Protein AF-A0A0K8RL83-F1 (afdb_monomer)

Foldseek 3Di:
DDDDDDDDDADEAEEEDEDEDDPPPQEDEAAADPDPDAAEPQKDWDDDDDPVDPDIGMYGHDWQGWYFYADVPDPSHTHYTYTYDYDDD

Sequence (89 aa):
MLAATVFTVIIATFGPITCAKLSSYRQCQDEEFHGAGYSLGCTYSCLSGNEAHGNTYYGHYTDATVCVDLTDDNPEKFKHIGTLQRTEK

Radius of gyration: 16.67 Å; Cα contacts (8 Å, |Δi|>4): 159; chains: 1; bounding box: 39×34×50 Å

Mean predicted aligned error: 9.76 Å

Structure (mmCIF, N/CA/C/O backbone):
data_AF-A0A0K8RL83-F1
#
_entry.id   AF-A0A0K8RL83-F1
#
loop_
_atom_site.group_PDB
_atom_site.id
_atom_site.type_symbol
_atom_site.label_atom_id
_atom_site.label_alt_id
_atom_site.label_comp_id
_atom_site.label_asym_id
_atom_site.label_entity_id
_atom_site.label_seq_id
_atom_site.pdbx_PDB_ins_code
_atom_site.Cartn_x
_atom_site.Cartn_y
_atom_site.Cartn_z
_atom_site.occupancy
_atom_site.B_iso_or_equiv
_atom_site.auth_seq_id
_atom_site.auth_comp_id
_atom_site.auth_asym_id
_atom_site.auth_atom_id
_atom_site.pdbx_PDB_model_num
ATOM 1 N N . MET A 1 1 ? -1.540 -18.884 37.467 1.00 46.47 1 MET A N 1
ATOM 2 C CA . MET A 1 1 ? -1.063 -18.122 36.295 1.00 46.47 1 MET A CA 1
ATOM 3 C C . MET A 1 1 ? -2.278 -17.399 35.730 1.00 46.47 1 MET A C 1
ATOM 5 O O . MET A 1 1 ? -3.204 -18.088 35.326 1.00 46.47 1 MET A O 1
ATOM 9 N N . LEU A 1 2 ? -2.366 -16.066 35.820 1.00 52.25 2 LEU A N 1
ATOM 10 C CA . LEU A 1 2 ? -3.471 -15.333 35.187 1.00 52.25 2 LEU A CA 1
ATOM 11 C C . LEU A 1 2 ? -3.185 -15.248 33.685 1.00 52.25 2 LEU 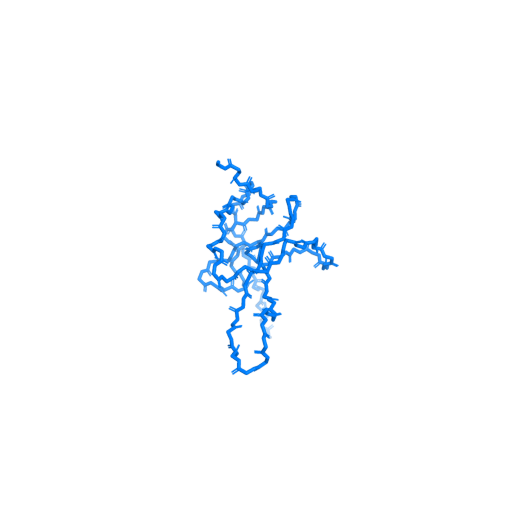A C 1
ATOM 13 O O . LEU A 1 2 ? -2.182 -14.662 33.288 1.00 52.25 2 LEU A O 1
ATOM 17 N N . ALA A 1 3 ? -4.048 -15.845 32.866 1.00 60.19 3 ALA A N 1
ATOM 18 C CA . ALA A 1 3 ? -4.024 -15.642 31.427 1.00 60.19 3 ALA A CA 1
ATOM 19 C C . ALA A 1 3 ? -4.517 -14.216 31.142 1.00 60.19 3 ALA A C 1
ATOM 21 O O . ALA A 1 3 ? -5.698 -13.917 31.305 1.00 60.19 3 ALA A O 1
ATOM 22 N N . ALA A 1 4 ? -3.602 -13.321 30.777 1.00 67.00 4 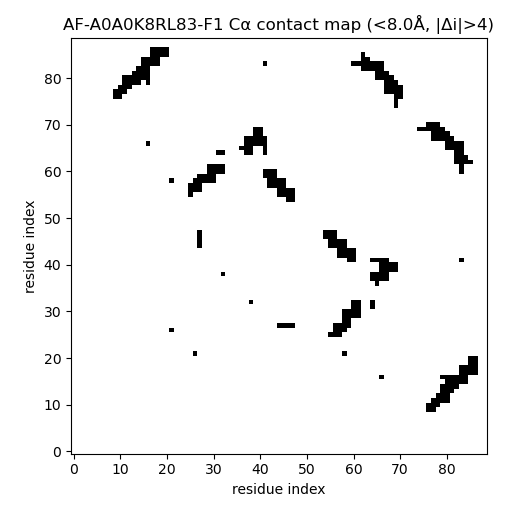ALA A N 1
ATOM 23 C CA . ALA A 1 4 ? -3.956 -11.994 30.301 1.00 67.00 4 ALA A CA 1
ATOM 24 C C . ALA A 1 4 ? -4.462 -12.115 28.858 1.00 67.00 4 ALA A C 1
ATOM 26 O O . ALA A 1 4 ? -3.681 -12.291 27.926 1.00 67.00 4 ALA A O 1
ATOM 27 N N . THR A 1 5 ? -5.777 -12.050 28.667 1.00 66.62 5 THR A N 1
ATOM 28 C CA . THR A 1 5 ? -6.379 -11.858 27.344 1.00 66.62 5 THR A CA 1
ATOM 29 C C . THR A 1 5 ? -6.282 -10.383 26.973 1.00 66.62 5 THR A C 1
ATOM 31 O O . THR A 1 5 ? -7.012 -9.555 27.519 1.00 66.62 5 THR A O 1
ATOM 34 N N . VAL A 1 6 ? -5.364 -10.048 26.066 1.00 68.75 6 VAL A N 1
ATOM 35 C CA . VAL A 1 6 ? -5.262 -8.709 25.475 1.00 68.75 6 VAL A CA 1
ATOM 36 C C . VAL A 1 6 ? -6.270 -8.621 24.329 1.00 68.75 6 VAL A C 1
ATOM 38 O O . VAL A 1 6 ? -6.158 -9.355 23.352 1.00 68.75 6 VAL A O 1
ATOM 41 N N . PHE A 1 7 ? -7.262 -7.737 24.452 1.00 63.81 7 PHE A N 1
ATOM 42 C CA . PHE A 1 7 ? -8.171 -7.387 23.360 1.00 63.81 7 PHE A CA 1
ATOM 43 C C . PHE A 1 7 ? -7.634 -6.143 22.650 1.00 63.81 7 PHE A C 1
ATOM 45 O O . PHE A 1 7 ? -7.689 -5.040 23.193 1.00 63.81 7 PHE A O 1
ATOM 52 N N . THR A 1 8 ? -7.103 -6.311 21.443 1.00 67.50 8 THR A N 1
ATOM 53 C CA . THR A 1 8 ? -6.709 -5.203 20.568 1.00 67.50 8 THR A CA 1
ATOM 54 C C . THR A 1 8 ? -7.920 -4.710 19.777 1.00 67.50 8 THR A C 1
ATOM 56 O O . THR A 1 8 ? -8.562 -5.467 19.052 1.00 67.50 8 THR A O 1
ATOM 59 N N . VAL A 1 9 ? -8.253 -3.426 19.931 1.00 71.38 9 VAL A N 1
ATOM 60 C CA . VAL A 1 9 ? -9.307 -2.749 19.162 1.00 71.38 9 VAL A CA 1
ATOM 61 C C . VAL A 1 9 ? -8.655 -2.029 17.986 1.00 71.38 9 VAL A C 1
ATOM 63 O O . VAL A 1 9 ? -7.796 -1.173 18.189 1.00 71.38 9 VAL A O 1
ATOM 66 N N . ILE A 1 10 ? -9.070 -2.364 16.765 1.00 76.12 10 ILE A N 1
ATOM 67 C C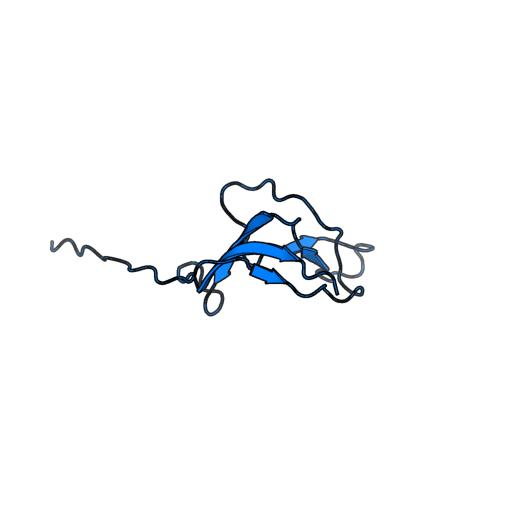A . ILE A 1 10 ? -8.604 -1.712 15.537 1.00 76.12 10 ILE A CA 1
ATOM 68 C C . ILE A 1 10 ? -9.620 -0.633 15.152 1.00 76.12 10 ILE A C 1
ATOM 70 O O . ILE A 1 10 ? -10.784 -0.941 14.900 1.00 76.12 10 ILE A O 1
ATOM 74 N N . ILE A 1 11 ? -9.184 0.627 15.099 1.00 80.31 11 ILE A N 1
ATOM 75 C CA . ILE A 1 11 ? -9.990 1.760 14.625 1.00 80.31 11 ILE A CA 1
ATOM 76 C C . ILE A 1 11 ? -9.393 2.226 13.303 1.00 80.31 11 ILE A C 1
ATOM 78 O O . ILE A 1 11 ? -8.278 2.732 13.301 1.00 80.31 11 ILE A O 1
ATOM 82 N N . ALA A 1 12 ? -10.139 2.084 12.208 1.00 86.25 12 AL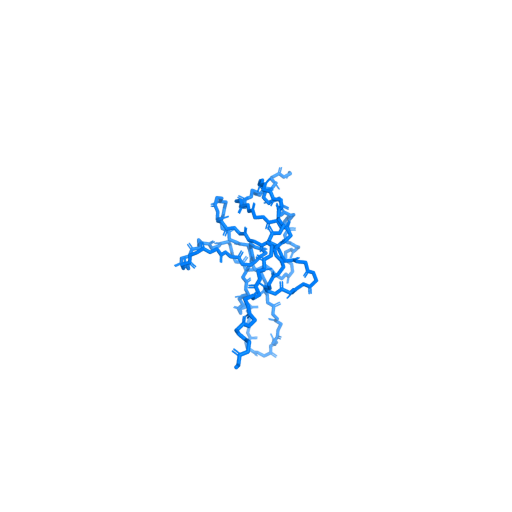A A N 1
ATOM 83 C CA . ALA A 1 12 ? -9.753 2.561 10.885 1.00 86.25 12 ALA A CA 1
ATOM 84 C C . ALA A 1 12 ? -10.948 3.204 10.175 1.00 86.25 12 ALA A C 1
ATOM 86 O O . ALA A 1 12 ? -12.106 2.894 10.461 1.00 86.25 12 ALA A O 1
ATOM 87 N N . THR A 1 13 ? -10.658 4.097 9.234 1.00 88.19 13 THR A N 1
ATOM 88 C CA . THR A 1 13 ? -11.663 4.658 8.321 1.00 88.19 13 THR A CA 1
ATOM 89 C C . THR A 1 13 ? -11.690 3.872 7.008 1.00 88.19 13 THR A C 1
ATOM 91 O O . THR A 1 13 ? -10.676 3.294 6.623 1.00 88.19 13 THR A O 1
ATOM 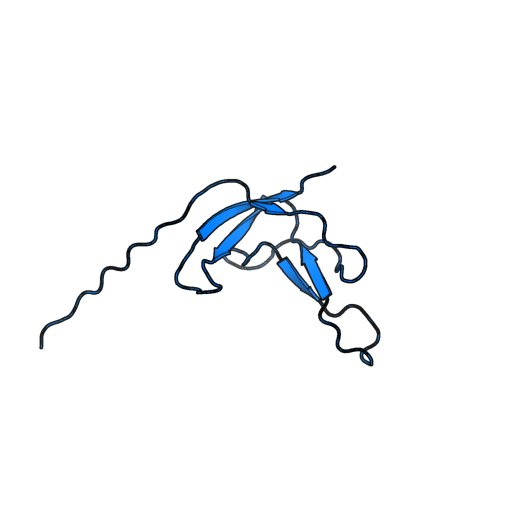94 N N . PHE A 1 14 ? -12.835 3.860 6.319 1.00 87.69 14 PHE A N 1
ATOM 95 C CA . PHE A 1 14 ? -13.023 3.147 5.050 1.00 87.69 14 PHE A CA 1
ATOM 96 C C . PHE A 1 14 ? -13.422 4.110 3.931 1.00 87.69 14 PHE A C 1
ATOM 98 O O . PHE A 1 14 ? -14.173 5.055 4.175 1.00 87.69 14 PHE A O 1
ATOM 105 N N . GLY A 1 15 ? -12.936 3.873 2.715 1.00 85.50 15 GLY A N 1
ATOM 106 C CA . GLY A 1 15 ? -13.238 4.702 1.544 1.00 85.50 15 GLY A CA 1
ATOM 107 C C . GLY A 1 15 ? -12.160 4.586 0.466 1.00 85.50 15 GLY A C 1
ATOM 108 O O . GLY A 1 15 ? -11.187 3.871 0.669 1.00 85.50 15 GLY A O 1
ATOM 109 N N . PRO A 1 16 ? -12.317 5.230 -0.700 1.00 83.50 16 PRO A N 1
ATOM 110 C CA . PRO A 1 16 ? -11.257 5.266 -1.699 1.00 83.50 16 PRO A CA 1
ATOM 111 C C . PRO A 1 16 ? -10.037 6.041 -1.181 1.00 83.50 16 PRO A C 1
ATOM 113 O O . PRO A 1 16 ? -10.174 7.130 -0.621 1.00 83.50 16 PRO A O 1
ATOM 116 N N . ILE A 1 17 ? -8.842 5.502 -1.425 1.00 84.38 17 ILE A N 1
ATOM 117 C CA . ILE A 1 17 ? -7.573 6.191 -1.175 1.00 84.38 17 ILE A CA 1
ATOM 118 C C . ILE A 1 17 ? -7.218 6.979 -2.432 1.00 84.38 17 ILE A C 1
ATOM 120 O O . ILE A 1 17 ? -6.924 6.400 -3.478 1.00 84.38 17 ILE A O 1
ATOM 124 N N . THR A 1 18 ? -7.249 8.309 -2.341 1.00 80.50 18 THR A N 1
ATOM 125 C CA . THR A 1 18 ? -6.842 9.184 -3.445 1.00 80.50 18 THR A CA 1
ATOM 126 C C . THR A 1 18 ? -5.347 9.471 -3.376 1.00 80.50 18 THR A C 1
ATOM 128 O O . THR A 1 18 ? -4.892 10.116 -2.430 1.00 80.50 18 THR A O 1
ATOM 131 N N . CYS A 1 19 ? -4.589 9.067 -4.396 1.00 70.19 19 CYS A N 1
ATOM 132 C CA . CYS A 1 19 ? -3.178 9.435 -4.528 1.00 70.19 19 CYS A CA 1
ATOM 133 C C . CYS A 1 19 ? -2.997 10.551 -5.564 1.00 70.19 19 CYS A C 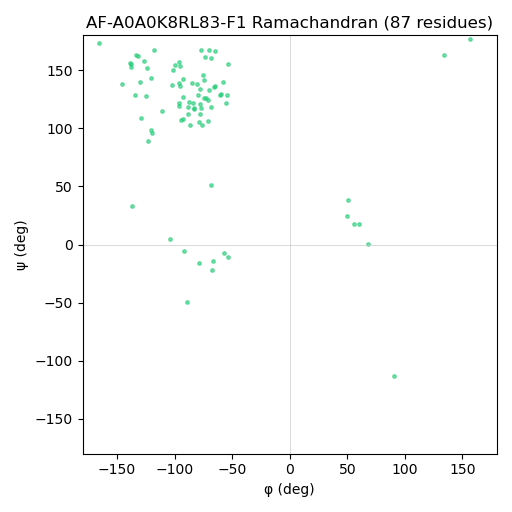1
ATOM 135 O O . CYS A 1 19 ? -3.589 10.521 -6.646 1.00 70.19 19 CYS A O 1
ATOM 137 N N . ALA A 1 20 ? -2.154 11.530 -5.227 1.00 66.19 20 ALA A N 1
ATOM 138 C CA . ALA A 1 20 ? -1.662 12.513 -6.184 1.00 66.19 20 ALA A CA 1
ATOM 139 C C . ALA A 1 20 ? -0.603 11.866 -7.088 1.00 66.19 20 ALA A C 1
ATOM 141 O O . ALA A 1 20 ? 0.174 11.030 -6.630 1.00 66.19 20 ALA A O 1
ATOM 142 N N . LYS A 1 21 ? -0.544 12.274 -8.361 1.00 62.22 21 LYS A N 1
ATOM 143 C CA . LYS A 1 21 ? 0.492 11.818 -9.300 1.00 62.22 21 LYS A CA 1
ATOM 144 C C . LYS A 1 21 ? 1.883 12.101 -8.715 1.00 62.22 21 LYS A C 1
ATOM 146 O O . LYS A 1 21 ? 2.201 13.256 -8.423 1.00 62.22 21 LYS A O 1
ATOM 151 N N . LEU A 1 22 ? 2.700 11.059 -8.555 1.00 62.91 22 LEU A N 1
ATOM 152 C CA . LEU A 1 22 ? 4.101 11.203 -8.162 1.00 62.91 22 LEU A CA 1
ATOM 153 C C . LEU A 1 22 ? 4.836 12.083 -9.189 1.00 62.91 22 LEU A C 1
ATOM 155 O O . LEU A 1 22 ? 4.588 11.985 -10.391 1.00 62.91 22 LEU A O 1
ATOM 159 N N . SER A 1 23 ? 5.728 12.967 -8.742 1.00 55.09 23 SER A N 1
ATOM 160 C CA . SER A 1 23 ? 6.496 13.810 -9.663 1.00 55.09 23 SER A CA 1
ATOM 161 C C . SER A 1 23 ? 7.439 12.948 -10.515 1.00 55.09 23 SER A C 1
ATOM 163 O O . SER A 1 23 ? 8.125 12.060 -10.006 1.00 55.09 23 SER A O 1
ATOM 165 N N . SER A 1 24 ? 7.485 13.221 -11.824 1.00 56.06 24 SER A N 1
ATOM 166 C CA . SER A 1 24 ? 8.124 12.384 -12.862 1.00 56.06 24 SER A CA 1
ATOM 167 C C . SER A 1 24 ? 9.614 12.078 -12.676 1.00 56.06 24 SER A C 1
ATOM 169 O O . SER A 1 24 ? 10.174 11.267 -13.406 1.00 56.06 24 SER A O 1
ATOM 171 N N . TYR A 1 25 ? 10.276 12.697 -11.698 1.00 49.91 25 TYR A N 1
ATOM 172 C CA . TYR A 1 25 ? 11.699 12.511 -11.434 1.00 49.91 25 TYR A CA 1
ATOM 173 C C . TYR A 1 25 ? 12.023 11.210 -10.669 1.00 49.91 25 TYR A C 1
ATOM 175 O O . TYR A 1 25 ? 13.180 10.792 -10.650 1.00 49.91 25 TYR A O 1
ATOM 183 N N . ARG A 1 26 ? 11.032 10.552 -10.043 1.00 55.53 26 ARG A N 1
ATOM 184 C CA . ARG A 1 26 ? 11.226 9.288 -9.296 1.00 55.53 26 ARG A CA 1
ATOM 185 C C . ARG A 1 26 ? 10.140 8.233 -9.550 1.00 55.53 26 ARG A C 1
ATOM 187 O O . ARG A 1 26 ? 9.802 7.487 -8.636 1.00 55.53 26 ARG A O 1
ATOM 194 N N . GLN A 1 27 ? 9.588 8.184 -10.761 1.00 67.06 27 GLN A N 1
ATOM 195 C CA . GLN A 1 27 ? 8.476 7.288 -11.092 1.00 67.06 27 GLN A CA 1
ATOM 196 C C . GLN A 1 27 ? 8.932 5.944 -11.664 1.00 67.06 27 GLN A C 1
ATOM 198 O O . GLN A 1 27 ? 9.656 5.893 -12.657 1.00 67.06 27 GLN A O 1
ATOM 203 N N . CYS A 1 28 ? 8.439 4.870 -11.056 1.00 74.00 28 CYS A N 1
ATOM 204 C CA . CYS A 1 28 ? 8.285 3.569 -11.705 1.00 74.00 28 CYS A CA 1
ATOM 205 C C . CYS A 1 28 ? 7.049 3.597 -12.625 1.00 74.00 28 CYS A C 1
ATOM 207 O O . CYS A 1 28 ? 6.240 4.526 -12.533 1.00 74.00 28 CYS A O 1
ATOM 209 N N . GLN A 1 29 ? 6.881 2.602 -13.505 1.00 77.12 29 GLN A N 1
ATOM 210 C CA . GLN A 1 29 ? 5.605 2.446 -14.221 1.00 77.12 29 GLN A CA 1
ATOM 211 C C . GLN A 1 29 ? 4.480 2.102 -13.236 1.00 77.12 29 GLN A C 1
ATOM 213 O O . GLN A 1 29 ? 4.742 1.794 -12.083 1.00 77.12 29 GLN A O 1
ATOM 218 N N . ASP A 1 30 ? 3.218 2.179 -13.630 1.00 76.94 30 ASP A N 1
ATOM 219 C CA . ASP A 1 30 ? 2.169 1.652 -12.756 1.00 76.94 30 ASP A CA 1
ATOM 220 C C . ASP A 1 30 ? 2.092 0.134 -12.935 1.00 76.94 30 ASP A C 1
ATOM 222 O O . ASP A 1 30 ? 2.185 -0.360 -14.060 1.00 76.94 30 ASP A O 1
ATOM 226 N N . GLU A 1 31 ? 1.933 -0.601 -11.837 1.00 80.62 31 GLU A N 1
ATOM 227 C CA . GLU A 1 31 ? 1.887 -2.068 -11.849 1.00 80.62 31 GLU A CA 1
ATOM 228 C C . GLU A 1 31 ? 0.607 -2.596 -11.200 1.00 80.62 31 GLU A C 1
ATOM 230 O O . GLU A 1 31 ? 0.019 -1.960 -10.324 1.00 80.62 31 GLU A O 1
ATOM 235 N N . GLU A 1 32 ? 0.155 -3.773 -11.628 1.00 82.62 32 GLU A N 1
ATOM 236 C CA . GLU A 1 32 ? -0.942 -4.462 -10.954 1.00 82.62 32 GLU A CA 1
ATOM 237 C C . GLU A 1 32 ? -0.458 -5.069 -9.632 1.00 82.62 32 GLU A C 1
ATOM 239 O O . GLU A 1 32 ? 0.645 -5.610 -9.520 1.00 82.62 32 GLU A O 1
ATOM 244 N N . PHE A 1 33 ? -1.299 -5.004 -8.602 1.00 83.69 33 PHE A N 1
ATOM 245 C CA . PHE A 1 33 ? -0.992 -5.655 -7.337 1.00 83.69 33 PHE A CA 1
ATOM 246 C C . PHE A 1 33 ? -1.256 -7.163 -7.431 1.00 83.69 33 PHE A C 1
ATOM 248 O O . PHE A 1 33 ? -2.403 -7.603 -7.498 1.00 83.69 33 PHE A O 1
ATOM 255 N N . HIS A 1 34 ? -0.191 -7.963 -7.379 1.00 83.88 34 HIS A N 1
ATOM 256 C CA . HIS A 1 34 ? -0.270 -9.431 -7.402 1.00 83.88 34 HIS A CA 1
ATOM 257 C C . HIS A 1 34 ? -0.053 -10.090 -6.027 1.00 83.88 34 HIS A C 1
ATOM 259 O O . HIS A 1 34 ? 0.016 -11.316 -5.925 1.00 83.88 34 HIS A O 1
ATOM 265 N N . GLY A 1 35 ? 0.083 -9.297 -4.961 1.00 80.38 35 GLY A N 1
ATOM 266 C CA . GLY A 1 35 ? 0.261 -9.804 -3.601 1.00 80.38 35 GLY A CA 1
ATOM 267 C C . GLY A 1 35 ? -1.025 -10.385 -3.003 1.00 80.38 35 GLY A C 1
ATOM 268 O O . GLY A 1 35 ? -2.136 -10.083 -3.431 1.00 80.38 35 GLY A O 1
ATOM 269 N N . ALA A 1 36 ? -0.887 -11.204 -1.960 1.00 78.56 36 ALA A N 1
ATOM 270 C CA . ALA A 1 36 ? -2.031 -11.599 -1.143 1.00 78.56 36 ALA A CA 1
ATOM 271 C C . ALA A 1 36 ? -2.403 -10.463 -0.173 1.00 78.56 36 ALA A C 1
ATOM 273 O O . ALA A 1 36 ? -1.537 -9.923 0.514 1.00 78.56 36 ALA A O 1
ATOM 274 N N . GLY A 1 37 ? -3.693 -10.135 -0.071 1.00 85.69 37 GLY A N 1
ATOM 275 C CA . 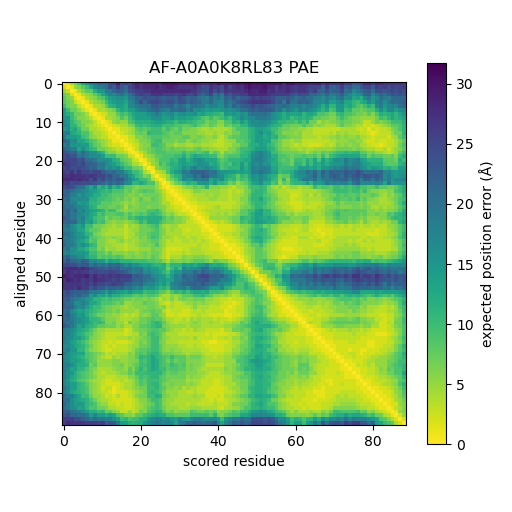GLY A 1 37 ? -4.192 -9.140 0.882 1.00 85.69 37 GLY A CA 1
ATOM 276 C C . GLY A 1 37 ? -4.229 -7.723 0.313 1.00 85.69 37 GLY A C 1
ATOM 277 O O . GLY A 1 37 ? -5.054 -7.442 -0.552 1.00 85.69 37 GLY A O 1
ATOM 278 N N . TYR A 1 38 ? -3.395 -6.828 0.847 1.00 84.31 38 TYR A N 1
ATOM 279 C CA . TYR A 1 38 ? -3.421 -5.391 0.556 1.00 84.31 38 TYR A CA 1
ATOM 280 C C . TYR A 1 38 ? -2.015 -4.800 0.400 1.00 84.31 38 TYR A C 1
ATOM 282 O O . TYR A 1 38 ? -1.046 -5.302 0.973 1.00 84.31 38 TYR A O 1
ATOM 290 N N . SER A 1 39 ? -1.915 -3.685 -0.323 1.00 87.19 39 SER A N 1
ATOM 291 C CA . SER A 1 39 ? -0.700 -2.870 -0.395 1.00 87.19 39 SER A CA 1
ATOM 292 C C . SER A 1 39 ? -0.626 -1.873 0.758 1.00 87.19 39 SER A C 1
ATOM 294 O O . SER A 1 39 ? -1.599 -1.184 1.054 1.00 87.19 39 SER A O 1
ATOM 296 N N . LEU A 1 40 ? 0.552 -1.674 1.344 1.00 86.38 40 LEU A N 1
ATOM 297 C CA . LEU A 1 40 ? 0.786 -0.518 2.214 1.00 86.38 40 LEU A CA 1
ATOM 298 C C . LEU A 1 40 ? 0.920 0.749 1.355 1.00 86.38 40 LEU A C 1
ATOM 300 O O . LEU A 1 40 ? 1.678 0.758 0.388 1.00 86.38 40 LEU A O 1
ATOM 304 N N . GLY A 1 41 ? 0.130 1.785 1.649 1.00 80.88 41 GLY A N 1
ATOM 305 C CA . GLY A 1 41 ? 0.214 3.105 1.009 1.00 80.88 41 GLY A CA 1
ATOM 306 C C . GLY A 1 41 ? 0.006 3.150 -0.511 1.00 80.88 41 GLY A C 1
ATOM 307 O O . GLY A 1 41 ? 0.431 4.112 -1.145 1.00 80.88 41 GLY A O 1
ATOM 308 N N . CYS A 1 42 ? -0.578 2.107 -1.119 1.00 85.44 42 CYS A N 1
ATOM 309 C CA . CYS A 1 42 ? -0.769 1.972 -2.573 1.00 85.44 42 CYS A CA 1
ATOM 310 C C . CYS A 1 42 ? 0.486 2.221 -3.436 1.00 85.44 42 CYS A C 1
ATOM 312 O O . CYS A 1 42 ? 0.369 2.610 -4.603 1.00 85.44 42 CYS A O 1
ATOM 314 N N . THR A 1 43 ? 1.682 2.047 -2.876 1.00 84.50 43 THR A N 1
ATOM 315 C CA . THR A 1 43 ? 2.948 2.322 -3.559 1.00 84.50 43 THR A CA 1
ATOM 316 C C . THR A 1 43 ? 3.862 1.115 -3.500 1.00 84.50 43 THR A C 1
ATOM 318 O O . THR A 1 43 ? 3.743 0.252 -2.629 1.00 84.50 43 THR A O 1
ATOM 321 N N . TYR A 1 44 ? 4.795 1.064 -4.438 1.00 82.94 44 TYR A N 1
ATOM 322 C CA . TYR A 1 44 ? 5.846 0.062 -4.468 1.00 82.94 44 TYR A CA 1
ATOM 323 C C . TYR A 1 44 ? 7.171 0.721 -4.834 1.00 82.94 44 TYR A C 1
ATOM 325 O O . TYR A 1 44 ? 7.189 1.772 -5.478 1.00 82.94 44 TYR A O 1
ATOM 333 N N . SER A 1 45 ? 8.282 0.140 -4.390 1.00 81.75 45 SER A N 1
ATOM 334 C CA . SER A 1 45 ? 9.607 0.603 -4.787 1.00 81.75 45 SER A CA 1
ATOM 335 C C . SER A 1 45 ? 10.094 -0.168 -6.009 1.00 81.75 45 SER A C 1
ATOM 337 O O . SER A 1 45 ? 9.890 -1.375 -6.115 1.00 81.75 45 SER A O 1
ATOM 339 N N . CYS A 1 46 ? 10.779 0.521 -6.917 1.00 76.50 46 CYS A N 1
ATOM 340 C CA . CYS A 1 46 ? 11.488 -0.119 -8.018 1.00 76.50 46 CYS A CA 1
ATOM 341 C C . CYS A 1 46 ? 12.914 0.417 -8.144 1.00 76.50 46 CYS A C 1
ATOM 343 O O . CYS A 1 46 ? 13.270 1.491 -7.644 1.00 76.50 46 CYS A O 1
ATOM 345 N N . LEU A 1 47 ? 13.729 -0.348 -8.862 1.00 72.75 47 LEU A N 1
ATOM 346 C CA . LEU A 1 47 ? 15.043 0.077 -9.313 1.00 72.75 47 LEU A CA 1
ATOM 347 C C . LEU A 1 47 ? 14.876 0.676 -10.712 1.00 72.75 47 LEU A C 1
ATOM 349 O O . LEU A 1 47 ? 14.613 -0.045 -11.669 1.00 72.75 47 LEU A O 1
ATOM 353 N N . SER A 1 48 ? 15.000 1.996 -10.836 1.00 60.34 48 SER A N 1
ATOM 354 C CA . SER A 1 48 ? 14.936 2.683 -12.129 1.00 60.34 48 SER A CA 1
ATOM 355 C C . SER A 1 48 ? 16.238 3.439 -12.379 1.00 60.34 48 SER A C 1
ATOM 357 O O . SER A 1 48 ? 16.420 4.557 -11.915 1.00 60.34 48 SER A O 1
ATOM 359 N N . GLY A 1 49 ? 17.151 2.858 -13.152 1.00 56.91 49 GLY A N 1
ATOM 360 C CA . GLY A 1 49 ? 18.383 3.523 -13.580 1.00 56.91 49 GLY A CA 1
ATOM 361 C C . GLY A 1 49 ? 19.623 2.652 -13.424 1.00 56.91 49 GLY A C 1
ATOM 362 O O . GLY A 1 49 ? 19.606 1.634 -12.742 1.00 56.91 49 GLY A O 1
ATOM 363 N N . ASN A 1 50 ? 20.698 3.061 -14.102 1.00 54.12 50 ASN A N 1
ATOM 364 C CA . ASN A 1 50 ? 21.995 2.389 -14.088 1.00 54.12 50 ASN A CA 1
ATOM 365 C C . ASN A 1 50 ? 22.469 2.233 -12.630 1.00 54.12 50 ASN A C 1
ATOM 367 O O . ASN A 1 50 ? 22.491 3.223 -11.896 1.00 54.12 50 ASN A O 1
ATOM 371 N N . GLU A 1 51 ? 22.851 1.018 -12.230 1.00 53.97 51 GLU A N 1
ATOM 372 C CA . GLU A 1 51 ? 23.123 0.583 -10.841 1.00 53.97 51 GLU A CA 1
ATOM 373 C C . GLU A 1 51 ? 24.135 1.461 -10.067 1.00 53.97 51 GLU A C 1
ATOM 375 O O . GLU A 1 51 ? 24.269 1.357 -8.851 1.00 53.97 51 GLU A O 1
ATOM 380 N N . ALA A 1 52 ? 24.823 2.368 -10.764 1.00 54.34 52 ALA A N 1
ATOM 381 C CA . ALA A 1 52 ? 25.752 3.352 -10.224 1.00 54.34 52 ALA A CA 1
ATOM 382 C C . ALA A 1 52 ? 25.104 4.447 -9.347 1.00 54.34 52 ALA A C 1
ATOM 384 O O . ALA A 1 52 ? 25.802 5.051 -8.534 1.00 54.34 52 ALA A O 1
ATOM 385 N N . HIS A 1 53 ? 23.798 4.714 -9.478 1.00 54.47 53 HIS A N 1
ATOM 386 C CA . HIS A 1 53 ? 23.078 5.665 -8.622 1.00 54.47 53 HIS A CA 1
ATOM 387 C C . HIS A 1 53 ? 21.944 4.950 -7.881 1.00 54.47 53 HIS A C 1
ATOM 389 O O . HIS A 1 53 ? 20.849 4.800 -8.413 1.00 54.47 53 HIS A O 1
ATOM 395 N N . GLY A 1 54 ? 22.205 4.534 -6.637 1.00 57.69 54 GLY A N 1
ATOM 396 C CA . GLY A 1 54 ? 21.257 3.869 -5.730 1.00 57.69 54 GLY A CA 1
ATOM 397 C C . GLY A 1 54 ? 20.113 4.764 -5.237 1.00 57.69 54 GLY A C 1
ATOM 398 O O . GLY A 1 54 ? 19.884 4.884 -4.037 1.00 57.69 54 GLY A O 1
ATOM 399 N N . ASN A 1 55 ? 19.412 5.432 -6.149 1.00 66.19 55 ASN A N 1
ATOM 400 C CA . ASN A 1 55 ? 18.189 6.151 -5.831 1.00 66.19 55 ASN A CA 1
ATOM 401 C C . ASN A 1 55 ? 17.031 5.146 -5.748 1.00 66.19 55 ASN A C 1
ATOM 403 O O . ASN A 1 55 ? 16.821 4.367 -6.673 1.00 66.19 55 ASN A O 1
ATOM 407 N N . THR A 1 56 ? 16.262 5.175 -4.658 1.00 69.50 56 THR A N 1
ATOM 408 C CA . THR A 1 56 ? 14.995 4.437 -4.562 1.00 69.50 56 THR A CA 1
ATOM 409 C C . THR A 1 56 ? 13.915 5.192 -5.332 1.00 69.50 56 THR A C 1
ATOM 411 O O . THR A 1 56 ? 13.629 6.356 -5.026 1.00 69.50 56 THR A O 1
ATOM 414 N N . TYR A 1 57 ? 13.323 4.531 -6.323 1.00 75.94 57 TYR A N 1
ATOM 415 C CA . TYR A 1 57 ? 12.188 5.035 -7.094 1.00 75.94 57 TYR A CA 1
ATOM 416 C C . TYR A 1 57 ? 10.903 4.419 -6.554 1.00 75.94 57 TYR A C 1
ATOM 418 O O . TYR A 1 57 ? 10.941 3.340 -5.960 1.00 75.94 57 TYR A O 1
ATOM 426 N N . TYR A 1 58 ? 9.782 5.108 -6.751 1.00 78.25 58 TYR A N 1
ATOM 427 C CA . TYR A 1 58 ? 8.480 4.642 -6.289 1.00 78.25 58 TYR A CA 1
ATOM 428 C C . TYR A 1 58 ? 7.455 4.703 -7.423 1.00 78.25 58 TYR A C 1
ATOM 430 O O . TYR A 1 58 ? 7.441 5.643 -8.221 1.00 78.25 58 TYR A O 1
ATOM 438 N N . GLY A 1 59 ? 6.605 3.688 -7.498 1.00 79.56 59 GLY A N 1
ATOM 439 C CA . GLY A 1 59 ? 5.436 3.636 -8.368 1.00 79.56 59 GLY A CA 1
ATOM 440 C C . GLY A 1 59 ? 4.157 3.522 -7.557 1.00 79.56 59 GLY A C 1
ATOM 441 O O . GLY A 1 59 ? 4.192 3.249 -6.353 1.00 79.56 59 GLY A O 1
ATOM 442 N N . HIS A 1 60 ? 3.028 3.722 -8.228 1.00 84.19 60 HIS A N 1
ATOM 443 C CA . HIS A 1 60 ? 1.719 3.383 -7.689 1.00 84.19 60 HIS A CA 1
ATOM 444 C C . HIS A 1 60 ? 1.235 2.076 -8.297 1.00 84.19 60 HIS A C 1
ATOM 446 O O . HIS A 1 60 ? 1.548 1.755 -9.443 1.00 84.19 60 HIS A O 1
ATOM 452 N N . TYR A 1 61 ? 0.443 1.334 -7.529 1.00 85.50 61 TYR A N 1
ATOM 453 C CA . TYR A 1 61 ? -0.324 0.252 -8.128 1.00 85.50 61 TYR A CA 1
ATOM 454 C C . TYR A 1 61 ? -1.440 0.810 -9.022 1.00 85.50 61 TYR A C 1
ATOM 456 O O . TYR A 1 61 ? -1.756 2.002 -8.991 1.00 85.50 61 TYR A O 1
ATOM 464 N N . THR A 1 62 ? -2.049 -0.042 -9.836 1.00 83.69 62 THR A N 1
ATOM 465 C CA . THR A 1 62 ? -3.210 0.322 -10.651 1.00 83.69 62 THR A CA 1
ATOM 466 C C . THR A 1 62 ? -4.449 0.593 -9.795 1.00 83.69 62 THR A C 1
ATOM 468 O O . THR A 1 62 ? -4.555 0.156 -8.643 1.00 83.69 62 THR A O 1
ATOM 471 N N . ASP A 1 63 ? -5.417 1.304 -10.378 1.00 80.62 63 ASP A N 1
ATOM 472 C CA . ASP A 1 63 ? -6.712 1.569 -9.747 1.00 80.62 63 ASP A CA 1
ATOM 473 C C . ASP A 1 63 ? -7.401 0.278 -9.279 1.00 80.62 63 ASP A C 1
ATOM 475 O O . ASP A 1 63 ? -7.139 -0.810 -9.793 1.00 80.62 63 ASP A O 1
ATOM 479 N N . ALA A 1 64 ? -8.282 0.409 -8.285 1.00 80.88 64 ALA A N 1
ATOM 480 C CA . ALA A 1 64 ? -8.974 -0.692 -7.605 1.00 80.88 64 ALA A CA 1
ATOM 481 C C . ALA A 1 64 ? -8.088 -1.621 -6.746 1.00 80.88 64 ALA A C 1
ATOM 483 O O . ALA A 1 64 ? -8.619 -2.514 -6.083 1.00 80.88 64 ALA A O 1
ATOM 484 N N . THR A 1 65 ? -6.776 -1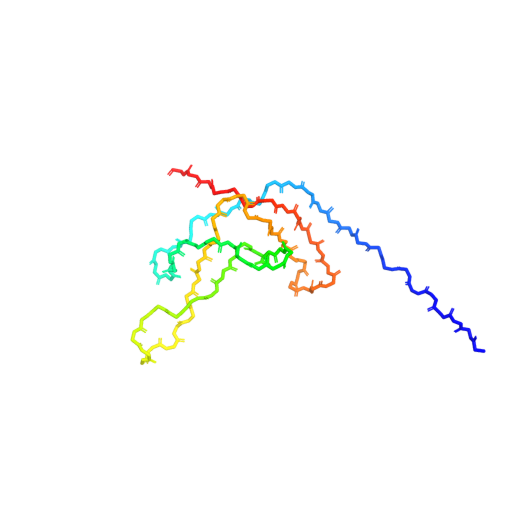.380 -6.660 1.00 84.75 65 THR A N 1
ATOM 485 C CA . THR A 1 65 ? -5.900 -2.074 -5.700 1.00 84.75 65 THR A CA 1
ATOM 486 C C . THR A 1 65 ? -6.350 -1.801 -4.267 1.00 84.75 65 THR A C 1
ATOM 488 O O . THR A 1 65 ? -6.509 -0.643 -3.884 1.00 84.75 65 THR A O 1
ATOM 491 N N . VAL A 1 66 ? -6.530 -2.848 -3.455 1.00 87.38 66 VAL A N 1
ATOM 492 C CA . VAL A 1 66 ? -6.802 -2.691 -2.019 1.00 87.38 66 VAL A CA 1
ATOM 493 C C . VAL A 1 66 ? -5.526 -2.244 -1.318 1.00 87.38 66 VAL A C 1
ATOM 495 O O . VAL A 1 66 ? -4.488 -2.903 -1.411 1.00 87.38 66 VAL A O 1
ATOM 498 N N . CYS A 1 67 ? -5.613 -1.148 -0.578 1.00 88.19 67 CYS A N 1
ATOM 499 C CA . CYS A 1 67 ? -4.505 -0.590 0.162 1.00 88.19 67 CYS A CA 1
ATOM 500 C C . CYS A 1 67 ? -4.878 -0.211 1.587 1.00 88.19 67 CYS A C 1
ATOM 502 O O . CYS A 1 67 ? -6.047 -0.029 1.943 1.00 88.19 67 CYS A O 1
ATOM 504 N N . VAL A 1 68 ? -3.835 -0.041 2.386 1.00 89.69 68 VAL A N 1
ATOM 505 C CA . VAL A 1 68 ? -3.923 0.359 3.779 1.00 89.69 68 VAL A CA 1
ATOM 506 C C . VAL A 1 68 ? -2.908 1.456 4.058 1.00 89.69 68 VAL A C 1
ATOM 508 O O . VAL A 1 68 ? -1.717 1.287 3.797 1.00 89.69 68 VAL A O 1
ATOM 511 N N . ASP A 1 69 ? -3.385 2.547 4.643 1.00 88.50 69 ASP A N 1
ATOM 512 C CA . ASP A 1 69 ? -2.555 3.581 5.247 1.00 88.50 69 ASP A CA 1
ATOM 513 C C . ASP A 1 69 ? -2.417 3.320 6.742 1.00 88.50 69 ASP A C 1
ATOM 515 O O . ASP A 1 69 ? -3.395 3.025 7.440 1.00 88.50 69 ASP A O 1
ATOM 519 N N . LEU A 1 70 ? -1.198 3.472 7.248 1.00 88.69 70 LEU A N 1
ATOM 520 C CA . LEU A 1 70 ? -0.874 3.302 8.658 1.00 88.69 70 LEU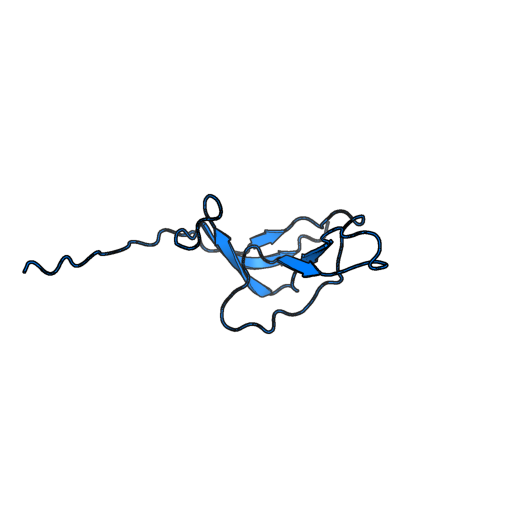 A CA 1
ATOM 521 C C . LEU A 1 70 ? -0.871 4.646 9.394 1.00 88.69 70 LEU A C 1
ATOM 523 O O . LEU A 1 70 ? -0.700 5.715 8.805 1.00 88.69 70 LEU A O 1
ATOM 527 N N . THR A 1 71 ? -1.066 4.589 10.707 1.00 85.44 71 THR A N 1
ATOM 528 C CA . THR A 1 71 ? -0.804 5.721 11.602 1.00 85.44 71 THR A CA 1
ATOM 529 C C . THR A 1 71 ? 0.655 5.664 12.033 1.00 85.44 71 THR A C 1
ATOM 531 O O . THR A 1 71 ? 1.065 4.661 12.614 1.00 85.44 71 THR A O 1
ATOM 534 N N . ASP A 1 72 ? 1.416 6.728 11.771 1.00 87.25 72 ASP A N 1
ATOM 535 C CA . ASP A 1 72 ? 2.830 6.862 12.161 1.00 87.25 72 ASP A CA 1
ATOM 536 C C . ASP A 1 72 ? 3.699 5.656 11.746 1.00 87.25 72 ASP A C 1
ATOM 538 O O . ASP A 1 72 ? 4.528 5.184 12.522 1.00 87.25 72 ASP A O 1
ATOM 542 N N . ASP A 1 73 ? 3.442 5.100 10.554 1.00 82.62 73 ASP A N 1
ATOM 543 C CA . ASP A 1 73 ? 4.108 3.906 10.006 1.00 82.62 73 ASP A CA 1
ATOM 544 C C . ASP A 1 73 ? 4.044 2.654 10.906 1.00 82.62 73 ASP A C 1
ATOM 546 O O . ASP A 1 73 ? 4.792 1.692 10.725 1.00 82.62 73 ASP A O 1
ATOM 550 N N . ASN A 1 74 ? 3.125 2.629 11.876 1.00 85.06 74 ASN A N 1
ATOM 551 C CA . ASN A 1 74 ? 2.962 1.510 12.791 1.00 85.06 74 ASN A CA 1
ATOM 552 C C . ASN A 1 74 ? 2.090 0.409 12.150 1.00 85.06 74 ASN A C 1
ATOM 554 O O . ASN A 1 74 ? 0.901 0.648 11.907 1.00 85.06 74 ASN A O 1
ATOM 558 N N . PRO A 1 75 ? 2.622 -0.812 11.935 1.00 82.38 75 PRO A N 1
ATOM 559 C CA . PRO A 1 75 ? 1.906 -1.894 11.255 1.00 82.38 75 PRO A CA 1
ATOM 560 C C . PRO A 1 75 ? 0.694 -2.429 12.031 1.00 82.38 75 PRO A C 1
ATOM 562 O O . PRO A 1 75 ? -0.143 -3.116 11.452 1.00 82.38 75 PRO A O 1
ATOM 565 N N . GLU A 1 76 ? 0.567 -2.106 13.318 1.00 84.06 76 GLU A N 1
ATOM 566 C CA . GLU A 1 76 ? -0.574 -2.494 14.154 1.00 84.06 76 GLU A CA 1
ATOM 567 C C . GLU A 1 76 ? -1.696 -1.442 14.161 1.00 84.06 76 GLU A C 1
ATOM 569 O O . GLU A 1 76 ? -2.756 -1.667 14.749 1.00 84.06 76 GLU A O 1
ATOM 574 N N . LYS A 1 77 ? -1.482 -0.276 13.534 1.00 86.44 77 LYS A N 1
ATOM 575 C CA . LYS A 1 77 ? -2.415 0.858 13.580 1.00 86.44 77 LYS A CA 1
ATOM 576 C C . LYS A 1 77 ? -2.844 1.289 12.187 1.00 86.44 77 LYS A C 1
ATOM 578 O O . LYS A 1 77 ? -2.269 2.197 11.589 1.00 86.44 77 LYS A O 1
ATOM 583 N N . PHE A 1 78 ? -3.921 0.688 11.698 1.00 88.19 78 PHE A N 1
ATOM 584 C CA . PHE A 1 78 ? -4.546 1.096 10.444 1.00 88.19 78 PHE A CA 1
ATOM 585 C C . PHE A 1 78 ? -5.238 2.449 10.595 1.00 88.19 78 PHE A C 1
ATOM 587 O O . PHE A 1 78 ? -6.092 2.629 11.452 1.00 88.19 78 PHE A O 1
ATOM 594 N N . LYS A 1 79 ? -4.875 3.405 9.745 1.00 88.75 79 LYS A N 1
ATOM 595 C CA . LYS A 1 79 ? -5.506 4.724 9.669 1.00 88.75 79 LYS A CA 1
ATOM 596 C C . LYS A 1 79 ? -6.682 4.705 8.696 1.00 88.75 79 LYS A C 1
ATOM 598 O O . LYS A 1 79 ? -7.785 5.158 9.023 1.00 88.75 79 LYS A O 1
ATOM 603 N N . HIS A 1 80 ? -6.440 4.173 7.501 1.00 89.25 80 HIS A N 1
ATOM 604 C CA . HIS A 1 80 ? -7.417 4.128 6.422 1.00 89.25 80 HIS A CA 1
ATOM 605 C C . HIS A 1 80 ? -7.250 2.852 5.600 1.00 89.25 80 HIS A C 1
ATOM 607 O O . HIS A 1 80 ? -6.128 2.435 5.324 1.00 89.25 80 HIS A O 1
ATOM 613 N N . ILE A 1 81 ? -8.363 2.224 5.234 1.00 90.06 81 ILE A N 1
ATOM 614 C CA . ILE A 1 81 ? -8.402 1.018 4.406 1.00 90.06 81 ILE A CA 1
ATOM 615 C C . ILE A 1 81 ? -9.304 1.317 3.217 1.00 90.06 81 ILE A C 1
ATOM 617 O O . ILE A 1 81 ? -10.445 1.753 3.392 1.00 90.06 81 ILE A O 1
ATOM 621 N N . GLY A 1 82 ? -8.805 1.073 2.012 1.00 90.12 82 GLY A N 1
ATOM 622 C CA . GLY A 1 82 ? -9.472 1.560 0.820 1.00 90.12 82 GLY A CA 1
ATOM 623 C C . GLY A 1 82 ? -9.003 0.930 -0.468 1.00 90.12 82 GLY A C 1
ATOM 624 O O . GLY A 1 82 ? -8.034 0.184 -0.494 1.00 90.12 82 GLY A O 1
ATOM 625 N N . THR A 1 83 ? -9.689 1.255 -1.555 1.00 89.06 83 THR A N 1
ATOM 626 C CA . THR A 1 83 ? -9.198 0.976 -2.905 1.00 89.06 83 THR A CA 1
ATOM 627 C C . THR A 1 83 ? -8.509 2.208 -3.460 1.00 89.06 83 THR A C 1
ATOM 629 O O . THR A 1 83 ? -9.028 3.317 -3.300 1.00 89.06 83 THR A O 1
ATOM 632 N N . LEU A 1 84 ? -7.380 2.027 -4.141 1.00 85.25 84 LEU A N 1
ATOM 633 C CA . LEU A 1 84 ? -6.724 3.112 -4.853 1.00 85.25 84 LEU A CA 1
ATOM 634 C C . LEU A 1 84 ? -7.665 3.696 -5.908 1.00 85.25 84 LEU A C 1
ATOM 636 O O . LEU A 1 84 ? -8.221 2.967 -6.736 1.00 85.25 84 LEU A O 1
ATOM 640 N N . GLN A 1 85 ? -7.792 5.017 -5.883 1.00 85.44 85 GLN A N 1
ATOM 641 C CA . GLN A 1 85 ? -8.451 5.799 -6.913 1.00 85.44 85 GLN A CA 1
ATOM 642 C C . GLN A 1 85 ? -7.520 6.933 -7.336 1.00 85.44 85 GLN A C 1
ATOM 644 O O . GLN A 1 85 ? -7.303 7.898 -6.593 1.00 85.44 85 GLN A O 1
ATOM 649 N N . ARG A 1 86 ? -6.958 6.841 -8.540 1.00 74.81 86 ARG A N 1
ATOM 650 C CA . ARG A 1 86 ? -6.148 7.922 -9.096 1.00 74.81 86 ARG A CA 1
ATOM 651 C C . ARG A 1 86 ? -7.033 9.107 -9.445 1.00 74.81 86 ARG A C 1
ATOM 653 O O . ARG A 1 86 ? -8.080 8.982 -10.074 1.00 74.81 86 ARG A O 1
ATOM 660 N N . THR A 1 87 ? -6.590 10.285 -9.026 1.00 67.19 87 THR A N 1
ATOM 661 C CA . THR A 1 87 ? -7.209 11.538 -9.449 1.00 67.19 87 THR A CA 1
ATOM 662 C C . THR A 1 87 ? -6.563 11.967 -10.762 1.00 67.19 87 THR A C 1
ATOM 664 O O . THR A 1 87 ? -5.428 12.442 -10.793 1.00 67.19 87 THR A O 1
ATOM 667 N N . GLU A 1 88 ? -7.267 11.749 -11.873 1.00 55.88 88 GLU A N 1
ATOM 668 C CA . GLU A 1 88 ? -6.946 12.411 -13.136 1.00 55.88 88 GLU A CA 1
ATOM 669 C C . GLU A 1 88 ? -7.270 13.898 -12.970 1.00 55.88 88 GLU A C 1
ATOM 671 O O . GLU A 1 88 ? -8.406 14.262 -12.664 1.00 55.88 88 GLU A O 1
ATOM 676 N N . LYS A 1 89 ? -6.260 14.756 -13.096 1.00 45.16 89 LYS A N 1
ATOM 677 C CA . LYS A 1 89 ? -6.455 16.199 -13.199 1.00 45.16 89 LYS A CA 1
ATOM 678 C C . LYS A 1 89 ? -6.118 16.645 -14.608 1.00 45.16 89 LYS A C 1
ATOM 680 O O . LYS A 1 89 ? -5.083 16.156 -15.121 1.00 45.16 89 LYS A O 1
#

Organism: Ixodes ricinus (NCBI:txid34613)

Nearest PDB structures (foldseek):
  7muy-assembly1_XH  TM=2.678E-01  e=7.964E+00  Legionella pneumophila
  4ifd-assembly1_I  TM=3.228E-01  e=9.615E+00  Saccharomyces cerevisiae S288C

Secondary structure (DSSP, 8-state):
-------PPP--EES-EEEPPPPGGGBPPPB---SSS-EETTEEEE--S-TTS-PPEEEEBPTT-EEEEEETTEEEEEEEEEEEEE---

Solvent-accessible surface area (backbone atoms only — not comparable to full-atom values): 5644 Å² total; per-residue (Å²): 132,86,83,81,82,83,81,84,83,85,70,64,45,79,51,72,41,74,49,76,80,75,64,83,90,43,59,43,70,75,41,78,79,83,71,85,85,61,36,62,66,46,49,46,78,43,86,76,71,67,84,90,60,88,58,84,20,40,22,40,47,38,70,70,37,46,21,35,36,52,45,92,80,34,92,87,36,48,44,35,41,25,32,34,38,73,64,87,128

pLDDT: mean 75.66, std 12.33, range [45.16, 90.12]